Protein AF-X0W5A6-F1 (afdb_monomer_lite)

pLDDT: mean 72.41, std 11.13, range [48.84, 90.25]

Radius of gyration: 13.07 Å; chains: 1; bounding box: 37×25×25 Å

Secondary structure (DSSP, 8-state):
-BTTB---------SSSPTT-----S--GGG-GGGGS--PBPTTT--B--S---------S--

Sequence (63 aa):
ISRRGEVVAKARVTEVSPVGVVFMTFHFAESSGNVLTNPVLDPVAKIPEFKVCAVRVEKTKTG

Foldseek 3Di:
DAPQDDADDDDDDDPPADPPDDDDDCPDVNGGLVSQFDCDAD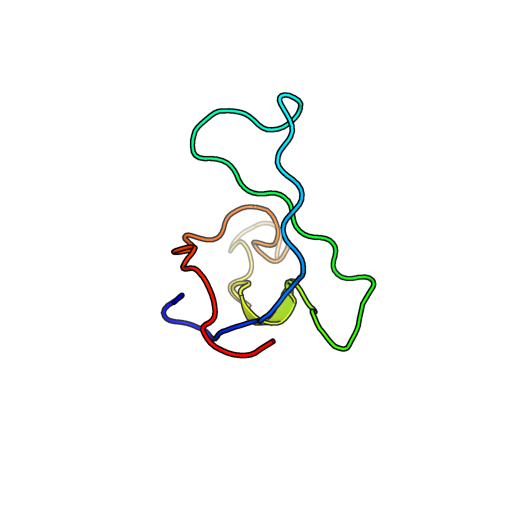PPPRHGPSPDGDDDDDDDPDD

InterPro domains:
  IPR006657 Molybdopterin dinucleotide-binding domain [PF01568] (2-54)
  IPR009010 Aspartate decarboxylase-like domain superfamily [SSF50692] (2-60)
  IPR050612 Prokaryotic Molybdopterin Oxidoreductases [PTHR43742] (2-60)

Structure (mmCIF, N/CA/C/O backbone):
data_AF-X0W5A6-F1
#
_entry.id   AF-X0W5A6-F1
#
loop_
_atom_site.group_PDB
_atom_site.id
_atom_site.type_symbol
_atom_site.label_atom_id
_atom_site.label_alt_id
_atom_site.label_comp_id
_atom_site.label_asym_id
_atom_site.label_entity_id
_atom_site.label_seq_id
_atom_site.pdbx_PDB_ins_code
_atom_site.Cartn_x
_atom_site.Cartn_y
_atom_site.Cartn_z
_atom_site.occupancy
_atom_site.B_iso_or_equiv
_atom_site.auth_seq_id
_atom_site.auth_comp_id
_atom_site.auth_asym_id
_atom_site.auth_atom_id
_atom_site.pdbx_PDB_model_num
ATOM 1 N N . ILE A 1 1 ? -6.170 -8.907 1.015 1.00 55.28 1 ILE A N 1
ATOM 2 C CA . ILE A 1 1 ? -4.969 -9.516 1.652 1.00 55.28 1 ILE A CA 1
ATOM 3 C C . ILE A 1 1 ? -3.799 -9.577 0.652 1.00 55.28 1 ILE A C 1
ATOM 5 O O . ILE A 1 1 ? -4.014 -10.021 -0.474 1.00 55.28 1 ILE A O 1
ATOM 9 N N . SER A 1 2 ? -2.599 -9.089 1.008 1.00 57.72 2 SER A N 1
ATOM 10 C CA . SER A 1 2 ? -1.375 -9.235 0.189 1.00 57.72 2 SER A CA 1
ATOM 11 C C . SER A 1 2 ? -0.689 -10.568 0.503 1.00 57.72 2 SER A C 1
ATOM 13 O O . SER A 1 2 ? -0.775 -11.053 1.625 1.00 57.72 2 SER A O 1
ATOM 15 N N . ARG A 1 3 ? 0.037 -11.158 -0.456 1.00 60.34 3 ARG A N 1
ATOM 16 C CA . ARG A 1 3 ? 0.779 -12.423 -0.256 1.00 60.34 3 ARG A CA 1
ATOM 17 C C . ARG A 1 3 ? 1.844 -12.332 0.852 1.00 60.34 3 ARG A C 1
ATOM 19 O O . ARG A 1 3 ? 2.289 -13.359 1.347 1.00 60.34 3 ARG A O 1
ATOM 26 N N . ARG A 1 4 ? 2.277 -11.116 1.197 1.00 69.12 4 ARG A N 1
ATOM 27 C CA . ARG A 1 4 ? 3.420 -10.845 2.084 1.00 69.12 4 ARG A CA 1
ATOM 28 C C . ARG A 1 4 ? 3.036 -10.493 3.523 1.00 69.12 4 ARG A C 1
ATOM 30 O O . ARG A 1 4 ? 3.882 -10.566 4.401 1.00 69.12 4 ARG A O 1
ATOM 37 N N . GLY A 1 5 ? 1.777 -10.139 3.758 1.00 72.94 5 GLY A N 1
ATOM 38 C CA . GLY A 1 5 ? 1.290 -9.714 5.062 1.00 72.94 5 GLY A CA 1
ATOM 39 C C . GLY A 1 5 ? -0.048 -8.996 4.955 1.00 72.94 5 GLY A C 1
ATOM 40 O O . GLY A 1 5 ? -0.559 -8.727 3.860 1.00 72.94 5 GLY A O 1
ATOM 41 N N . GLU A 1 6 ? -0.610 -8.669 6.108 1.00 75.94 6 GLU A N 1
ATOM 42 C CA . GLU A 1 6 ? -1.823 -7.875 6.225 1.00 75.94 6 GLU A CA 1
ATOM 43 C C . GLU A 1 6 ? -1.613 -6.719 7.194 1.00 75.94 6 GLU A C 1
ATOM 45 O O . GLU A 1 6 ? -0.800 -6.788 8.113 1.00 75.94 6 GLU A O 1
ATOM 50 N N . VAL A 1 7 ? -2.341 -5.634 6.955 1.00 81.12 7 VAL A N 1
ATOM 51 C CA . VAL A 1 7 ? -2.376 -4.481 7.844 1.00 81.12 7 VAL A CA 1
ATOM 52 C C . VAL A 1 7 ? -3.797 -3.957 7.894 1.00 81.12 7 VAL A C 1
ATOM 54 O O . VAL A 1 7 ? -4.471 -3.845 6.865 1.00 81.12 7 VAL A O 1
ATOM 57 N N . VAL A 1 8 ? -4.251 -3.643 9.101 1.00 83.44 8 VAL A N 1
ATOM 58 C CA . VAL A 1 8 ? -5.530 -2.979 9.329 1.00 83.44 8 VAL A CA 1
ATOM 59 C C . VAL A 1 8 ? -5.242 -1.506 9.571 1.00 83.44 8 VAL A C 1
ATOM 61 O O . VAL A 1 8 ? -4.448 -1.159 10.439 1.00 83.44 8 VAL A O 1
ATOM 64 N N . ALA A 1 9 ? -5.871 -0.643 8.779 1.00 83.12 9 ALA A N 1
ATOM 65 C CA . ALA A 1 9 ? -5.713 0.800 8.877 1.00 83.12 9 ALA A CA 1
ATOM 66 C C . ALA A 1 9 ? -7.039 1.504 8.578 1.00 83.12 9 ALA A C 1
ATOM 68 O O . ALA A 1 9 ? -7.908 0.975 7.877 1.00 83.12 9 ALA A O 1
ATOM 69 N N . LYS A 1 10 ? -7.184 2.735 9.077 1.00 84.50 10 LYS A N 1
ATOM 70 C CA . LYS A 1 10 ? -8.313 3.595 8.714 1.00 84.50 10 LYS A CA 1
ATOM 71 C C . LYS A 1 10 ? -8.164 4.047 7.263 1.00 84.50 10 LYS A C 1
ATOM 73 O O . LYS A 1 10 ? -7.163 4.657 6.896 1.00 84.50 10 LYS A O 1
ATOM 78 N N . ALA A 1 11 ? -9.180 3.776 6.448 1.00 86.19 11 ALA A N 1
ATOM 79 C CA . ALA A 1 11 ? -9.217 4.224 5.064 1.00 86.19 11 ALA A CA 1
ATOM 80 C C . ALA A 1 11 ? -9.778 5.650 4.967 1.00 86.19 11 ALA A C 1
ATOM 82 O O . ALA A 1 11 ? -10.811 5.962 5.561 1.00 86.19 11 ALA A O 1
ATOM 83 N N . ARG A 1 12 ? -9.126 6.499 4.168 1.00 87.31 12 ARG A N 1
ATOM 84 C CA . ARG A 1 12 ? -9.651 7.804 3.751 1.00 87.31 12 ARG A CA 1
ATOM 85 C C . ARG A 1 12 ? -9.853 7.782 2.240 1.00 87.31 12 ARG A C 1
ATOM 87 O O . ARG A 1 12 ? -8.886 7.641 1.499 1.00 87.31 12 ARG A O 1
ATOM 94 N N . VAL A 1 13 ? -11.097 7.926 1.791 1.00 87.44 13 VAL A N 1
ATOM 95 C CA . VAL A 1 13 ? -11.418 8.030 0.360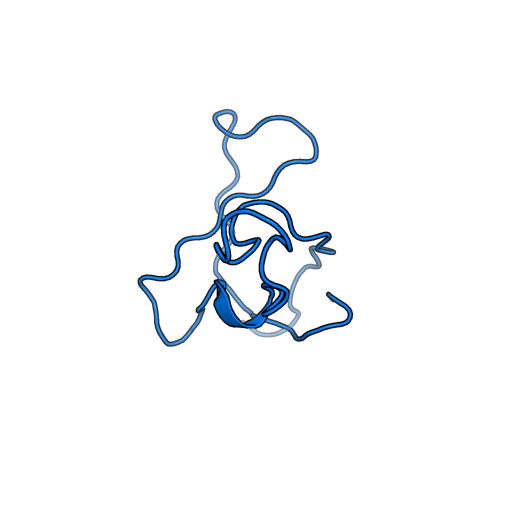 1.00 87.44 13 VAL A CA 1
ATOM 96 C C . VAL A 1 13 ? -11.110 9.451 -0.104 1.00 87.44 13 VAL A C 1
ATOM 98 O O . VAL A 1 13 ? -11.527 10.416 0.536 1.00 87.44 13 VAL A O 1
ATOM 101 N N . THR A 1 14 ? -10.337 9.580 -1.181 1.00 87.94 14 THR A N 1
ATOM 102 C CA . THR A 1 14 ? -9.924 10.871 -1.748 1.00 87.94 14 THR A CA 1
ATOM 103 C C . THR A 1 14 ? -9.820 10.762 -3.263 1.00 87.94 14 THR A C 1
ATO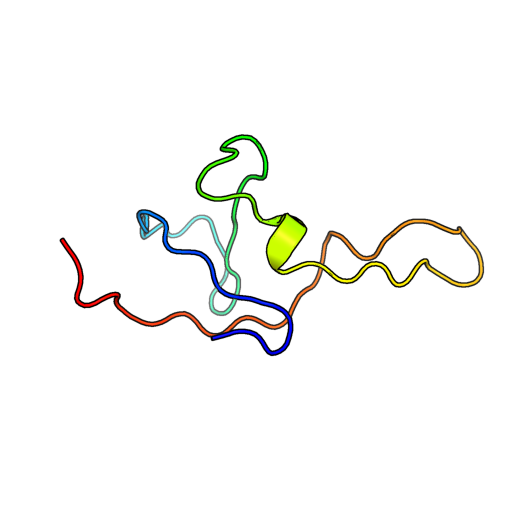M 105 O O . THR A 1 14 ? -9.514 9.685 -3.767 1.00 87.94 14 THR A O 1
ATOM 108 N N . GLU A 1 15 ? -9.977 11.881 -3.966 1.00 90.25 15 GLU A N 1
ATOM 109 C CA . GLU A 1 15 ? -9.743 11.977 -5.417 1.00 90.25 15 GLU A CA 1
ATOM 110 C C . GLU A 1 15 ? -8.267 12.237 -5.770 1.00 90.25 15 GLU A C 1
ATOM 112 O O . GLU A 1 15 ? -7.892 12.252 -6.935 1.00 90.25 15 GLU A O 1
ATOM 117 N N . VAL A 1 16 ? -7.407 12.430 -4.760 1.00 89.75 16 VAL A N 1
ATOM 118 C CA . VAL A 1 16 ? -5.973 12.719 -4.942 1.00 89.75 16 VAL A CA 1
ATOM 119 C C . VAL A 1 16 ? -5.216 11.500 -5.476 1.00 89.75 16 VAL A C 1
ATOM 121 O O . VAL A 1 16 ? -4.229 11.643 -6.193 1.00 89.75 16 VAL A O 1
ATOM 124 N N . SER A 1 17 ? -5.655 10.292 -5.112 1.00 85.94 17 SER A N 1
ATOM 125 C CA . SER A 1 17 ? -5.048 9.048 -5.594 1.00 85.94 17 SER A CA 1
ATOM 126 C C . SER A 1 17 ? -5.722 8.597 -6.895 1.00 85.94 17 SER A C 1
ATOM 128 O O . SER A 1 17 ? -6.952 8.527 -6.926 1.00 85.94 17 SER A O 1
ATOM 130 N N . PRO A 1 18 ? -4.956 8.250 -7.948 1.00 87.31 18 PRO A N 1
ATOM 131 C CA . PRO A 1 18 ? -5.522 7.701 -9.175 1.00 87.31 18 PRO A CA 1
ATOM 132 C C . PRO A 1 18 ? -6.333 6.426 -8.929 1.00 87.31 18 PRO A C 1
ATOM 134 O O . PRO A 1 18 ? -6.061 5.660 -8.001 1.00 87.31 18 PRO A O 1
ATOM 137 N N . VAL A 1 19 ? -7.299 6.157 -9.809 1.00 86.88 19 VAL A N 1
ATOM 138 C CA . VAL A 1 19 ? -8.087 4.918 -9.766 1.00 86.88 19 VAL A CA 1
ATOM 139 C C . VAL A 1 19 ? -7.153 3.707 -9.843 1.00 86.88 19 VAL A C 1
ATOM 141 O O . VAL A 1 19 ? -6.301 3.619 -10.723 1.00 86.88 19 VAL A O 1
ATOM 144 N N . GLY A 1 20 ? -7.317 2.770 -8.906 1.00 85.75 20 GLY A N 1
ATOM 145 C CA . GLY A 1 20 ? -6.479 1.572 -8.799 1.00 85.75 20 GLY A CA 1
ATOM 146 C C . GLY A 1 20 ? -5.176 1.764 -8.014 1.00 85.75 20 GLY A C 1
ATOM 147 O O . GLY A 1 20 ? -4.449 0.792 -7.823 1.00 85.75 20 GLY A O 1
ATO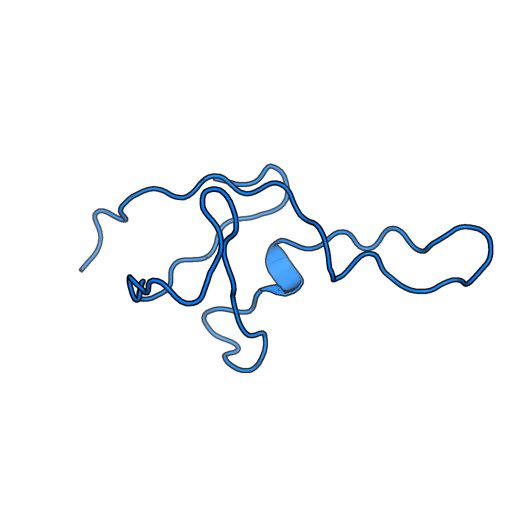M 148 N N . VAL A 1 21 ? -4.893 2.973 -7.518 1.00 85.94 21 VAL A N 1
ATOM 149 C CA . VAL A 1 21 ? -3.708 3.274 -6.705 1.00 85.94 21 VAL A CA 1
ATOM 150 C C . VAL A 1 21 ? -4.117 3.541 -5.260 1.00 85.94 21 VAL A C 1
ATOM 152 O O . VAL A 1 21 ? -5.077 4.256 -4.983 1.00 85.94 21 VAL A O 1
ATOM 155 N N . VAL A 1 22 ? -3.360 2.973 -4.322 1.00 85.38 22 VAL A N 1
ATOM 156 C CA . VAL A 1 22 ? -3.533 3.198 -2.884 1.00 85.38 22 VAL A CA 1
ATOM 157 C C . VAL A 1 22 ? -2.258 3.809 -2.329 1.00 85.38 22 VAL A C 1
ATOM 159 O O . VAL A 1 22 ? -1.158 3.348 -2.630 1.00 85.38 22 VAL A O 1
ATOM 162 N N . PHE A 1 23 ? -2.416 4.830 -1.493 1.00 84.75 23 PHE A N 1
ATOM 163 C CA . PHE A 1 23 ? -1.323 5.432 -0.746 1.00 84.75 23 PHE A CA 1
ATOM 164 C C . PHE A 1 23 ? -1.420 5.067 0.735 1.00 84.75 23 PHE A C 1
ATOM 166 O O . PHE A 1 23 ? -2.494 5.127 1.335 1.00 84.75 23 PHE A O 1
ATOM 173 N N . MET A 1 24 ? -0.282 4.720 1.331 1.00 83.06 24 MET A N 1
ATOM 174 C CA . MET A 1 24 ? -0.162 4.400 2.748 1.00 83.06 24 MET A CA 1
ATOM 175 C C . MET A 1 24 ? 1.173 4.931 3.269 1.00 83.06 24 MET A C 1
ATOM 177 O O . MET A 1 24 ? 2.202 4.810 2.605 1.00 83.06 24 MET A O 1
ATOM 181 N N . THR A 1 25 ? 1.157 5.540 4.452 1.00 76.88 25 THR A N 1
ATOM 182 C CA . THR A 1 25 ? 2.373 6.029 5.107 1.00 76.88 25 THR A CA 1
ATOM 183 C C . THR A 1 25 ? 3.022 4.917 5.937 1.00 76.88 25 THR A C 1
ATOM 185 O O . THR A 1 25 ? 2.373 3.953 6.332 1.00 76.88 25 THR A O 1
ATOM 188 N N . PHE A 1 26 ? 4.318 5.052 6.222 1.00 71.88 26 PHE A N 1
ATOM 189 C CA . PHE A 1 26 ? 5.077 4.131 7.083 1.00 71.88 26 PHE A CA 1
ATOM 190 C C . PHE A 1 26 ? 5.319 4.693 8.497 1.00 71.88 26 PHE A C 1
ATOM 192 O O . PHE A 1 26 ? 6.004 4.071 9.300 1.00 71.88 26 PHE A O 1
ATOM 199 N N . HIS A 1 27 ? 4.777 5.878 8.802 1.00 74.19 27 HIS A N 1
ATOM 200 C CA . HIS A 1 27 ? 5.020 6.587 10.063 1.00 74.19 27 HIS A CA 1
ATOM 201 C C . HIS A 1 27 ? 4.337 5.938 11.275 1.00 74.19 27 HIS A C 1
ATOM 203 O O . HIS A 1 27 ? 4.781 6.137 12.402 1.00 74.19 27 HIS A O 1
ATOM 209 N N . PHE A 1 28 ? 3.262 5.177 11.060 1.00 72.69 28 PHE A N 1
ATOM 210 C CA . PHE A 1 28 ? 2.516 4.528 12.134 1.00 72.69 28 PHE A CA 1
ATOM 211 C C . PHE A 1 28 ? 3.001 3.090 12.300 1.00 72.69 28 PHE A C 1
ATOM 213 O O . PHE A 1 28 ? 2.785 2.266 11.417 1.00 72.69 28 PHE A O 1
ATOM 220 N N . ALA A 1 29 ? 3.644 2.779 13.429 1.00 63.38 29 ALA A N 1
ATOM 221 C CA . ALA A 1 29 ? 4.155 1.432 13.704 1.00 63.38 29 ALA A CA 1
ATOM 222 C C . ALA A 1 29 ? 3.037 0.370 13.701 1.00 63.38 29 ALA A C 1
ATOM 224 O O . ALA A 1 29 ? 3.229 -0.728 13.187 1.00 63.38 29 ALA A O 1
ATOM 225 N N . GLU A 1 30 ? 1.851 0.739 14.193 1.00 64.94 30 GLU A N 1
ATOM 226 C CA . GLU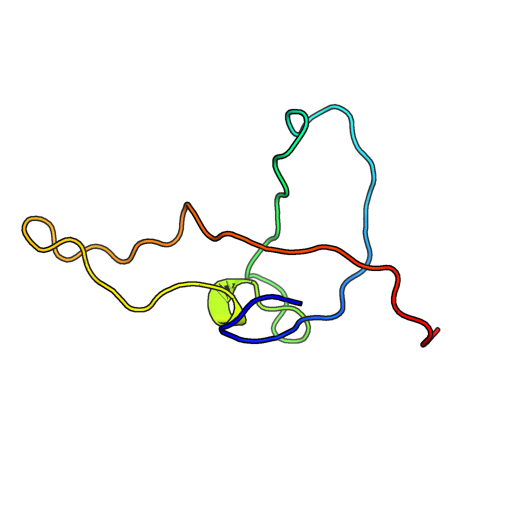 A 1 30 ? 0.633 -0.087 14.231 1.00 64.94 30 GLU A CA 1
ATOM 227 C C . GLU A 1 30 ? 0.079 -0.414 12.835 1.00 64.94 30 GLU A C 1
ATOM 229 O O . GL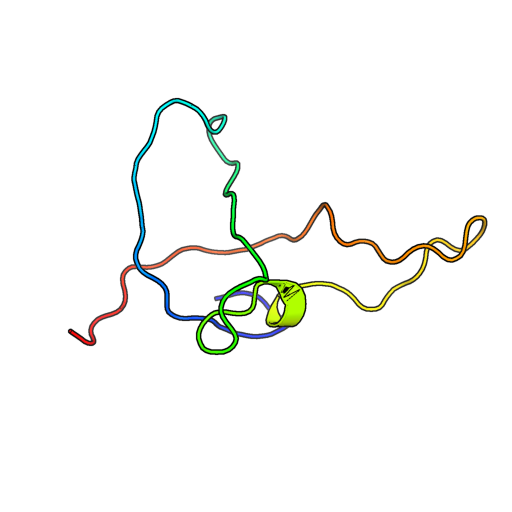U A 1 30 ? -0.637 -1.395 12.643 1.00 64.94 30 GLU A O 1
ATOM 234 N N . SER A 1 31 ? 0.419 0.406 11.840 1.00 64.38 31 SER A N 1
ATOM 235 C CA . SER A 1 31 ? -0.008 0.251 10.455 1.00 64.38 31 SER A CA 1
ATOM 236 C C . SER A 1 31 ? 1.158 0.555 9.522 1.00 64.38 31 SER A C 1
ATOM 238 O O . SER A 1 31 ? 1.082 1.460 8.693 1.00 64.38 31 SER A O 1
ATOM 240 N N . SER A 1 32 ? 2.277 -0.154 9.684 1.00 71.75 32 SER A N 1
ATOM 241 C CA . SER A 1 32 ? 3.464 0.110 8.872 1.00 71.75 32 SER A CA 1
ATOM 242 C C . SER A 1 32 ? 3.306 -0.475 7.470 1.00 71.75 32 SER A C 1
ATOM 244 O O . SER A 1 32 ? 3.238 -1.692 7.291 1.00 71.75 32 SER A O 1
ATOM 246 N N . GLY A 1 33 ? 3.299 0.391 6.451 1.00 67.94 33 GLY A N 1
ATOM 247 C CA . GLY A 1 33 ? 3.224 -0.029 5.046 1.00 67.94 33 GLY A CA 1
ATOM 248 C C . GLY A 1 33 ? 4.382 -0.937 4.619 1.00 67.94 33 GLY A C 1
ATOM 249 O O . GLY A 1 33 ? 4.218 -1.748 3.709 1.00 67.94 33 GLY A O 1
ATOM 250 N N . ASN A 1 34 ? 5.517 -0.878 5.324 1.00 71.88 34 ASN A N 1
ATOM 251 C CA . ASN A 1 34 ? 6.694 -1.699 5.039 1.00 71.88 34 ASN A CA 1
ATOM 252 C C . ASN A 1 34 ? 6.416 -3.204 5.179 1.00 71.88 34 ASN A C 1
ATOM 254 O O . ASN A 1 34 ? 7.029 -3.993 4.464 1.00 71.88 34 ASN A O 1
ATOM 258 N N . VAL A 1 35 ? 5.447 -3.604 6.014 1.00 71.25 35 VAL A N 1
ATOM 259 C CA . VAL A 1 35 ? 5.012 -5.009 6.152 1.00 71.25 35 VAL A CA 1
ATOM 260 C C . VAL A 1 35 ? 4.478 -5.564 4.826 1.00 71.25 35 VAL A C 1
ATOM 262 O O . VAL A 1 35 ? 4.570 -6.758 4.556 1.00 71.25 35 VAL A O 1
ATOM 265 N N . LEU A 1 36 ? 3.941 -4.696 3.966 1.00 71.12 36 LEU A N 1
ATOM 266 C CA . LEU A 1 36 ? 3.431 -5.086 2.657 1.00 71.12 36 LEU A CA 1
ATOM 267 C C . LEU A 1 36 ? 4.514 -5.058 1.568 1.00 71.12 36 LEU A C 1
ATOM 269 O O . LEU A 1 36 ? 4.304 -5.636 0.501 1.00 71.12 36 LEU A O 1
ATOM 273 N N . THR A 1 37 ? 5.643 -4.382 1.795 1.00 66.56 37 THR A N 1
ATOM 274 C CA . THR A 1 37 ? 6.673 -4.139 0.768 1.00 66.56 37 THR A CA 1
ATOM 275 C C . THR A 1 37 ? 7.616 -5.324 0.560 1.00 66.56 37 THR A C 1
ATOM 277 O O . THR A 1 37 ? 7.679 -6.256 1.359 1.00 66.56 37 THR A O 1
ATOM 280 N N . ASN A 1 38 ? 8.318 -5.316 -0.574 1.00 64.56 38 ASN A N 1
ATOM 281 C CA . ASN A 1 38 ? 9.249 -6.364 -0.970 1.00 64.56 38 ASN A CA 1
ATOM 282 C C . ASN A 1 38 ? 10.672 -6.011 -0.500 1.00 64.56 38 ASN A C 1
ATOM 284 O O . ASN A 1 38 ? 11.121 -4.906 -0.796 1.00 64.56 38 ASN A O 1
ATOM 288 N N . PRO A 1 39 ? 11.425 -6.918 0.149 1.00 61.91 39 PRO A N 1
ATOM 289 C CA . PRO A 1 39 ? 12.838 -6.678 0.442 1.00 61.91 39 PRO A CA 1
ATOM 290 C C . PRO A 1 39 ? 13.746 -6.863 -0.787 1.00 61.91 39 PRO A C 1
ATOM 292 O O . PRO A 1 39 ? 14.961 -6.733 -0.662 1.00 61.91 39 PRO A O 1
ATOM 295 N N . VAL A 1 40 ? 13.193 -7.204 -1.961 1.00 59.44 40 VAL A N 1
ATOM 296 C CA . VAL A 1 40 ? 13.983 -7.338 -3.190 1.00 59.44 40 VAL A CA 1
ATOM 297 C C . VAL A 1 40 ? 14.566 -5.978 -3.556 1.00 59.44 40 VAL A C 1
ATOM 299 O O . VAL A 1 40 ? 13.857 -4.983 -3.719 1.00 59.44 40 VAL A O 1
ATOM 302 N N . LEU A 1 41 ? 15.890 -5.973 -3.635 1.00 57.81 41 LEU A N 1
ATOM 303 C CA . LEU A 1 41 ? 16.699 -4.844 -4.045 1.00 57.81 41 LEU A CA 1
ATOM 304 C C . LEU A 1 41 ? 16.829 -4.872 -5.565 1.00 57.81 41 LEU A C 1
ATOM 306 O O . LEU A 1 41 ? 17.015 -5.941 -6.151 1.00 57.81 41 LEU A O 1
ATOM 310 N N . ASP A 1 42 ? 16.775 -3.700 -6.189 1.00 59.91 42 ASP A N 1
ATOM 311 C CA . ASP A 1 42 ? 17.128 -3.553 -7.595 1.00 59.91 42 ASP A CA 1
ATOM 312 C C . ASP A 1 42 ? 18.540 -4.135 -7.842 1.00 59.91 42 ASP A C 1
ATOM 314 O O . ASP A 1 42 ? 19.472 -3.810 -7.095 1.00 59.91 42 ASP A O 1
ATOM 318 N N . PRO A 1 43 ? 18.729 -5.003 -8.853 1.00 61.78 43 PRO A N 1
ATOM 319 C CA . PRO A 1 43 ? 19.993 -5.709 -9.059 1.00 61.78 43 PRO A CA 1
ATOM 320 C C . PRO A 1 43 ? 21.153 -4.784 -9.458 1.00 61.78 43 PRO A C 1
ATOM 322 O O . PRO A 1 43 ? 22.311 -5.184 -9.330 1.00 61.78 43 PRO A O 1
ATOM 325 N N . VAL A 1 44 ? 20.868 -3.560 -9.915 1.00 67.88 44 VAL A N 1
ATOM 326 C CA . VAL A 1 44 ? 21.867 -2.578 -10.356 1.00 67.88 44 VAL A CA 1
ATOM 327 C C . VAL A 1 44 ? 22.104 -1.525 -9.272 1.00 67.88 44 VAL A C 1
ATOM 329 O O . VAL A 1 44 ? 23.238 -1.309 -8.846 1.00 67.88 44 VAL A O 1
ATOM 332 N N . ALA A 1 45 ? 21.038 -0.890 -8.791 1.00 68.38 45 ALA A N 1
ATOM 333 C CA . ALA A 1 45 ? 21.085 0.238 -7.866 1.00 68.38 45 ALA A CA 1
ATOM 334 C C . ALA A 1 45 ? 21.013 -0.167 -6.383 1.00 68.38 45 ALA A C 1
ATOM 336 O O . ALA A 1 45 ? 21.237 0.679 -5.517 1.00 68.38 45 ALA A O 1
ATOM 337 N N . LYS A 1 46 ? 20.707 -1.436 -6.068 1.00 62.81 46 LYS A N 1
ATOM 338 C CA . LYS A 1 46 ? 20.541 -1.967 -4.699 1.00 62.81 46 LYS A CA 1
ATOM 339 C C . LYS A 1 46 ? 19.570 -1.159 -3.829 1.00 62.81 46 LYS A C 1
ATOM 341 O O . LYS A 1 46 ? 19.709 -1.126 -2.608 1.00 62.81 46 LYS A O 1
ATOM 346 N N . ILE A 1 47 ? 18.591 -0.502 -4.445 1.00 59.38 47 ILE A N 1
ATOM 347 C CA . ILE A 1 47 ? 17.516 0.199 -3.739 1.00 59.38 47 ILE A CA 1
ATOM 348 C C . ILE A 1 47 ? 16.323 -0.748 -3.565 1.00 59.38 47 ILE A C 1
ATOM 350 O O . ILE A 1 47 ? 16.017 -1.493 -4.497 1.00 59.38 47 ILE A O 1
ATOM 354 N N . PRO A 1 48 ? 15.637 -0.761 -2.411 1.00 57.06 48 PRO A N 1
ATOM 355 C CA . PRO A 1 48 ? 14.469 -1.617 -2.236 1.00 57.06 48 PRO A CA 1
ATOM 356 C C . PRO A 1 48 ? 13.290 -1.118 -3.076 1.00 57.06 48 PRO A C 1
ATOM 358 O O . PRO A 1 48 ? 13.050 0.092 -3.170 1.00 57.06 48 PRO A O 1
ATOM 361 N N . GLU A 1 49 ? 12.510 -2.041 -3.641 1.00 55.09 49 GLU A N 1
ATOM 362 C CA . GLU A 1 49 ? 11.232 -1.734 -4.296 1.00 55.09 49 GLU A CA 1
ATOM 363 C C . GLU A 1 49 ? 10.166 -1.302 -3.268 1.00 55.09 49 GLU A C 1
ATOM 365 O O . GLU A 1 49 ? 9.230 -2.032 -2.937 1.00 55.09 49 GLU A O 1
ATOM 370 N N . PHE A 1 50 ? 10.281 -0.080 -2.748 1.00 56.91 50 PHE A N 1
ATOM 371 C CA . PHE A 1 50 ? 9.299 0.473 -1.809 1.00 56.91 50 PHE A CA 1
ATOM 372 C C . PHE A 1 50 ? 8.074 1.092 -2.490 1.00 56.91 50 PHE A C 1
ATOM 374 O O . PHE A 1 50 ? 7.076 1.359 -1.823 1.00 56.91 50 PHE A O 1
ATOM 381 N N . LYS A 1 51 ? 8.135 1.380 -3.797 1.00 57.94 51 LYS A N 1
ATOM 382 C CA . LYS A 1 51 ? 7.121 2.215 -4.468 1.00 57.94 51 LYS A CA 1
ATOM 383 C C . LYS A 1 51 ? 6.024 1.445 -5.199 1.00 57.94 51 LYS A C 1
ATOM 385 O O . LYS A 1 51 ? 5.048 2.068 -5.607 1.00 57.94 51 LYS A O 1
ATOM 390 N N . VAL A 1 52 ? 6.146 0.125 -5.340 1.00 63.72 52 VAL A N 1
ATOM 391 C CA . VAL A 1 52 ? 5.137 -0.699 -6.017 1.00 63.72 52 VAL A CA 1
ATOM 392 C C . VAL A 1 52 ? 4.926 -1.993 -5.241 1.00 63.72 52 VAL A C 1
ATOM 394 O O . VAL A 1 52 ? 5.817 -2.828 -5.128 1.00 63.72 52 VAL A O 1
ATOM 397 N N . CYS A 1 53 ? 3.719 -2.185 -4.713 1.00 69.75 53 CYS A N 1
ATOM 398 C CA . CYS A 1 53 ? 3.290 -3.470 -4.184 1.00 69.75 53 CYS A CA 1
ATOM 399 C C . CYS A 1 53 ? 1.840 -3.731 -4.580 1.00 69.75 53 CYS A C 1
ATOM 401 O O . CYS A 1 53 ? 0.962 -2.907 -4.332 1.00 69.75 53 CYS A O 1
ATOM 403 N N . ALA A 1 54 ? 1.588 -4.899 -5.173 1.00 73.12 54 ALA A N 1
ATOM 404 C CA . ALA A 1 54 ? 0.233 -5.370 -5.399 1.00 73.12 54 ALA A CA 1
ATOM 405 C C . ALA A 1 54 ? -0.429 -5.686 -4.050 1.00 73.12 54 ALA A C 1
ATOM 407 O O . ALA A 1 54 ? 0.017 -6.562 -3.304 1.00 73.12 54 ALA A O 1
ATOM 408 N N . VAL A 1 55 ? -1.505 -4.965 -3.747 1.00 76.12 55 VAL A N 1
ATOM 409 C CA . VAL A 1 55 ? -2.281 -5.116 -2.516 1.00 76.12 55 VAL A CA 1
ATOM 410 C C . VAL A 1 55 ? -3.753 -5.316 -2.859 1.00 76.12 55 VAL A C 1
ATOM 412 O O . VAL A 1 55 ? -4.256 -4.774 -3.839 1.00 76.12 55 VAL A O 1
ATOM 415 N N . ARG A 1 56 ? -4.461 -6.094 -2.036 1.00 81.25 56 ARG A N 1
ATOM 416 C CA . ARG A 1 56 ? -5.920 -6.251 -2.115 1.00 81.25 56 ARG A CA 1
ATOM 417 C C . ARG A 1 56 ? -6.542 -5.643 -0.867 1.00 81.25 56 ARG A C 1
ATOM 419 O O . ARG A 1 56 ? -6.284 -6.146 0.228 1.00 81.25 56 ARG A O 1
ATOM 426 N N . VAL A 1 57 ? -7.341 -4.595 -1.056 1.00 82.12 57 VAL A N 1
ATOM 427 C CA . VAL A 1 57 ? -8.053 -3.879 0.011 1.00 82.12 57 VAL A CA 1
ATOM 428 C C . VAL A 1 57 ? -9.405 -4.539 0.258 1.00 82.12 57 VAL A C 1
ATOM 430 O O . VAL A 1 57 ? -10.161 -4.786 -0.679 1.00 82.12 57 VAL A O 1
ATOM 433 N N . GLU A 1 58 ? -9.712 -4.816 1.521 1.00 83.94 58 GLU A N 1
ATOM 434 C CA . GLU A 1 58 ? -10.981 -5.395 1.966 1.00 83.94 58 GLU A CA 1
ATOM 435 C C . GLU A 1 58 ? -11.458 -4.650 3.218 1.00 83.94 58 GLU A C 1
ATOM 437 O O . GLU A 1 58 ? -10.643 -4.156 3.999 1.00 83.94 58 GLU A O 1
ATOM 442 N N . LYS A 1 59 ? -12.779 -4.547 3.419 1.00 83.06 59 LYS A N 1
ATOM 443 C CA . LYS A 1 59 ? -13.320 -3.998 4.669 1.00 83.06 59 LYS A CA 1
ATOM 444 C C . LYS A 1 59 ? -13.025 -4.974 5.809 1.00 83.06 59 LYS A C 1
ATOM 446 O O . LYS A 1 59 ? -13.458 -6.123 5.759 1.00 83.06 59 LYS A O 1
ATOM 451 N N . THR A 1 60 ? -12.323 -4.498 6.834 1.00 77.56 60 THR A N 1
ATOM 452 C CA . THR A 1 60 ? -12.177 -5.221 8.103 1.00 77.56 60 THR A CA 1
ATOM 453 C C . THR A 1 60 ? -13.535 -5.312 8.808 1.00 77.56 60 THR A C 1
ATOM 455 O O . THR A 1 60 ? -14.325 -4.367 8.764 1.00 77.56 60 THR A O 1
ATOM 458 N N . LYS A 1 61 ? -13.825 -6.464 9.424 1.00 68.81 61 LYS A N 1
ATOM 459 C CA . LYS A 1 61 ? -15.045 -6.687 10.222 1.00 68.81 61 LYS A CA 1
ATOM 460 C C . LYS A 1 61 ? -14.901 -6.222 11.674 1.00 68.81 61 LYS A C 1
ATOM 462 O O . LYS A 1 61 ? -15.886 -6.236 12.402 1.00 68.81 61 LYS A O 1
ATOM 467 N N . THR A 1 62 ? -13.699 -5.836 12.086 1.00 56.50 62 THR A N 1
ATOM 468 C CA . THR A 1 62 ? -13.386 -5.500 13.474 1.00 56.50 62 THR A CA 1
ATOM 469 C C . THR A 1 62 ? -13.368 -3.982 13.623 1.00 56.50 62 THR A C 1
ATOM 471 O O . THR A 1 62 ? -12.583 -3.313 12.945 1.00 56.50 62 THR A O 1
ATOM 474 N N . GLY A 1 63 ? -14.282 -3.465 14.448 1.00 48.84 63 GLY A N 1
ATOM 475 C CA . GLY A 1 63 ? -14.424 -2.055 14.816 1.00 48.84 63 GLY A CA 1
ATOM 476 C C . GLY A 1 63 ? -14.033 -1.823 16.263 1.00 48.84 63 GLY A C 1
ATOM 477 O O . GLY A 1 63 ? -14.273 -2.747 17.072 1.00 48.84 63 GLY A O 1
#

Organism: NCBI:txid412755